Protein AF-A0A9N9PCV6-F1 (afdb_monomer_lite)

pLDDT: mean 87.47, std 9.14, range [49.22, 96.44]

Sequence (124 aa):
THAPGSNFYHHGRLSDDILSDAGWHCTFCFRYISDFKFKMTSYSHNDRVTNQDLLDDNAIQDKICEGKNIFGMFPEAYSFKDLISKLGNIPKSNSLVGLPKYLLENNDKFPFLLPGGCIRESGG

Radius of gyration: 18.75 Å; chains: 1; bounding box: 50×43×42 Å

InterPro domains:
  IPR006813 Glycosyl transferase, family 17 [PF04724] (6-121)
  IPR006813 Glycosyl transferase, family 17 [PTHR12224] (7-121)

Secondary structure (DSSP, 8-state):
-PPTT------S---SPPPTTTT---SS--SBHHHHHHHHHHSTTGGG--SGGGG-HHHHHHHHHHT--TT-PPPP-SSHHHHHHH-SPPPP----TTS-HHHHHTTTT-GGGSTT----BS--

Structure (mmCIF, N/CA/C/O backbone):
data_AF-A0A9N9PCV6-F1
#
_entry.id   AF-A0A9N9PCV6-F1
#
loop_
_atom_site.group_PDB
_atom_site.id
_atom_site.type_symbol
_atom_site.label_atom_id
_atom_site.label_alt_id
_atom_site.label_comp_id
_atom_site.label_asym_id
_atom_site.label_entity_id
_atom_site.label_seq_id
_atom_site.pdbx_PDB_ins_code
_atom_site.Cartn_x
_atom_site.Cartn_y
_atom_site.Cartn_z
_atom_site.occupancy
_atom_site.B_iso_or_equiv
_atom_site.auth_seq_id
_atom_site.auth_comp_id
_atom_site.auth_asym_id
_atom_site.auth_atom_id
_atom_site.pdbx_PDB_model_num
ATOM 1 N N . THR A 1 1 ? 35.409 -21.046 10.439 1.00 49.22 1 THR A N 1
ATOM 2 C CA . THR A 1 1 ? 35.660 -20.491 11.787 1.00 49.22 1 THR A CA 1
ATOM 3 C C . THR A 1 1 ? 35.600 -18.975 11.690 1.00 49.22 1 THR A C 1
ATOM 5 O O . THR A 1 1 ? 36.333 -18.406 10.897 1.00 49.22 1 THR A O 1
ATOM 8 N N . HIS A 1 2 ? 34.656 -18.329 12.381 1.00 56.88 2 HIS A N 1
ATOM 9 C CA . HIS A 1 2 ? 34.446 -16.874 12.332 1.00 56.88 2 HIS A CA 1
ATOM 10 C C . HIS A 1 2 ? 35.246 -16.219 13.469 1.00 56.88 2 HIS A C 1
ATOM 12 O O . HIS A 1 2 ? 35.035 -16.562 14.631 1.00 56.88 2 HIS A O 1
ATOM 18 N N . ALA A 1 3 ? 36.206 -15.350 13.141 1.00 65.44 3 ALA A N 1
ATOM 19 C CA . ALA A 1 3 ? 37.010 -14.634 14.129 1.00 65.44 3 ALA A CA 1
ATOM 20 C C . ALA A 1 3 ? 36.273 -13.362 14.600 1.00 65.44 3 ALA A C 1
ATOM 22 O O . ALA A 1 3 ? 35.713 -12.647 13.758 1.00 65.44 3 ALA A O 1
ATOM 23 N N . PRO A 1 4 ? 36.270 -13.051 15.911 1.00 58.84 4 PRO A N 1
ATOM 24 C CA . PRO A 1 4 ? 35.620 -11.852 16.431 1.00 58.84 4 PRO A CA 1
ATOM 25 C C . PRO A 1 4 ? 36.263 -10.580 15.853 1.00 58.84 4 PRO A C 1
ATOM 27 O O . PRO A 1 4 ? 37.482 -10.438 15.872 1.00 58.84 4 PRO A O 1
ATOM 30 N N . GLY A 1 5 ? 35.434 -9.666 15.332 1.00 69.44 5 GLY A N 1
ATOM 31 C CA . GLY A 1 5 ? 35.861 -8.372 14.772 1.00 69.44 5 GLY A CA 1
ATOM 32 C C . GLY A 1 5 ? 35.854 -8.267 13.242 1.00 69.44 5 GLY A C 1
ATOM 33 O O . GLY A 1 5 ? 36.271 -7.244 12.707 1.00 69.44 5 GLY A O 1
ATOM 34 N N . SER A 1 6 ? 35.368 -9.286 12.527 1.00 68.50 6 SER A N 1
ATOM 35 C CA . SER A 1 6 ? 35.354 -9.304 11.061 1.00 68.50 6 SER A CA 1
ATOM 36 C C . SER A 1 6 ? 33.927 -9.365 10.497 1.00 68.50 6 SER A C 1
ATOM 38 O O . SER A 1 6 ? 33.371 -10.426 10.226 1.00 68.50 6 SER A O 1
ATOM 40 N N . ASN A 1 7 ? 33.304 -8.195 10.338 1.00 73.62 7 ASN A N 1
ATOM 41 C CA . ASN A 1 7 ? 32.032 -8.083 9.626 1.00 73.62 7 ASN A CA 1
ATOM 42 C C . ASN A 1 7 ? 32.318 -8.062 8.121 1.00 73.62 7 ASN A C 1
ATOM 44 O O . ASN A 1 7 ? 32.862 -7.087 7.608 1.00 73.62 7 ASN A O 1
ATOM 48 N N . PHE A 1 8 ? 31.948 -9.127 7.413 1.00 73.19 8 PHE A N 1
ATOM 49 C CA . PHE A 1 8 ? 32.029 -9.178 5.955 1.00 73.19 8 PHE A CA 1
ATOM 50 C C . PHE A 1 8 ? 30.626 -9.090 5.368 1.00 73.19 8 PHE A C 1
ATOM 52 O O . PHE A 1 8 ? 29.747 -9.881 5.709 1.00 73.19 8 PHE A O 1
ATOM 59 N N . TYR A 1 9 ? 30.418 -8.127 4.477 1.00 81.81 9 TYR A N 1
ATOM 60 C CA . TYR A 1 9 ? 29.208 -8.072 3.672 1.00 81.81 9 TYR A CA 1
ATOM 61 C C . TYR A 1 9 ? 29.330 -9.073 2.524 1.00 81.81 9 TYR A C 1
ATOM 63 O O . TYR A 1 9 ? 30.299 -9.049 1.766 1.00 81.81 9 TYR A O 1
ATOM 71 N N . HIS A 1 10 ? 28.342 -9.950 2.402 1.00 80.50 10 HIS A N 1
ATOM 72 C CA . HIS A 1 10 ? 28.255 -10.915 1.317 1.00 80.50 10 HIS A CA 1
ATOM 73 C C . HIS A 1 10 ? 26.856 -10.864 0.701 1.00 80.50 10 HIS A C 1
ATOM 75 O O . HIS A 1 10 ? 25.846 -10.838 1.407 1.00 80.50 10 HIS A O 1
ATOM 81 N N . HIS A 1 11 ? 26.797 -10.860 -0.629 1.00 82.69 11 HIS A N 1
ATOM 82 C CA . HIS A 1 11 ? 25.568 -11.009 -1.401 1.00 82.69 11 HIS A CA 1
ATOM 83 C C . HIS A 1 11 ? 25.688 -12.257 -2.266 1.00 82.69 11 HIS A C 1
ATOM 85 O O . HIS A 1 11 ? 26.230 -12.231 -3.365 1.00 82.69 11 HIS A O 1
ATOM 91 N N . GLY A 1 12 ? 25.196 -13.368 -1.728 1.00 80.94 12 GLY A N 1
ATOM 92 C CA . GLY A 1 12 ? 25.171 -14.657 -2.401 1.00 80.94 12 GLY A CA 1
ATOM 93 C C . GLY A 1 12 ? 24.330 -15.659 -1.622 1.00 80.94 12 GLY A C 1
ATOM 94 O O . GLY A 1 12 ? 24.035 -15.456 -0.442 1.00 80.94 12 GLY A O 1
ATOM 95 N N . ARG A 1 13 ? 23.916 -16.729 -2.300 1.00 82.88 13 ARG A N 1
ATOM 96 C CA . ARG A 1 13 ? 23.102 -17.797 -1.713 1.00 82.88 13 ARG A CA 1
ATOM 97 C C . ARG A 1 13 ? 23.892 -18.519 -0.619 1.00 82.88 13 ARG A C 1
ATOM 99 O O . ARG A 1 13 ? 24.998 -18.981 -0.874 1.00 82.88 13 ARG A O 1
ATOM 106 N N . LEU A 1 14 ? 23.317 -18.607 0.580 1.00 84.81 14 LEU A N 1
ATOM 107 C CA . LEU A 1 14 ? 23.958 -19.227 1.748 1.00 84.81 14 LEU A CA 1
ATOM 108 C C . LEU A 1 14 ? 23.469 -20.654 2.044 1.00 84.81 14 LEU A C 1
ATOM 110 O O . LEU A 1 14 ? 24.201 -21.411 2.669 1.00 84.81 14 LEU A O 1
ATOM 114 N N . SER A 1 15 ? 22.259 -21.022 1.610 1.00 86.50 15 SER A N 1
ATOM 115 C CA . SER A 1 15 ? 21.705 -22.375 1.756 1.00 86.50 15 SER A CA 1
ATOM 116 C C . SER A 1 15 ? 20.815 -22.735 0.561 1.00 86.50 15 SER A C 1
ATOM 118 O O . SER A 1 15 ? 20.364 -21.860 -0.192 1.00 86.50 15 SER A O 1
ATOM 120 N N . ASP A 1 16 ? 20.564 -24.032 0.398 1.00 88.31 16 ASP A N 1
ATOM 121 C CA . ASP A 1 16 ? 19.515 -24.556 -0.469 1.00 88.31 16 ASP A CA 1
ATOM 122 C C . ASP A 1 16 ? 18.132 -24.571 0.199 1.00 88.31 16 ASP A C 1
ATOM 124 O O . ASP A 1 16 ? 17.128 -24.692 -0.503 1.00 88.31 16 ASP A O 1
ATOM 128 N N . ASP A 1 17 ? 18.073 -24.383 1.520 1.00 88.06 17 ASP A N 1
ATOM 129 C CA . ASP A 1 17 ? 16.824 -24.331 2.275 1.00 88.06 17 ASP A CA 1
ATOM 130 C C . ASP A 1 17 ? 15.986 -23.109 1.887 1.00 88.06 17 ASP A C 1
ATOM 132 O O . ASP A 1 17 ? 16.453 -21.966 1.916 1.00 88.06 17 ASP A O 1
ATOM 136 N N . ILE A 1 18 ? 14.715 -23.349 1.565 1.00 81.00 18 ILE A N 1
ATOM 137 C CA . ILE A 1 18 ? 13.740 -22.300 1.274 1.00 81.00 18 ILE A CA 1
ATOM 138 C C . ILE A 1 18 ? 12.829 -22.150 2.484 1.00 81.00 18 ILE A C 1
ATOM 140 O O . ILE A 1 18 ? 12.087 -23.062 2.848 1.00 81.00 18 ILE A O 1
ATOM 144 N N . LEU A 1 19 ? 12.856 -20.967 3.089 1.00 79.38 19 LEU A N 1
ATOM 145 C CA . LEU A 1 19 ? 11.870 -20.593 4.090 1.00 79.38 19 LEU A CA 1
ATOM 146 C C . LEU A 1 19 ? 10.533 -20.339 3.387 1.00 79.38 19 LEU A C 1
ATOM 148 O O . LEU A 1 19 ? 10.435 -19.460 2.526 1.00 79.38 19 LEU A O 1
ATOM 152 N N . SER A 1 20 ? 9.505 -21.109 3.755 1.00 77.19 20 SER A N 1
ATOM 153 C CA . SER A 1 20 ? 8.141 -20.861 3.278 1.00 77.19 20 SER A CA 1
ATOM 154 C C . SER A 1 20 ? 7.752 -19.414 3.580 1.00 77.19 20 SER A C 1
ATOM 156 O O . SER A 1 20 ? 8.053 -18.900 4.655 1.00 77.19 20 SER A O 1
ATOM 158 N N . ASP A 1 21 ? 7.100 -18.758 2.623 1.00 78.38 21 ASP A N 1
ATOM 159 C CA . ASP A 1 21 ? 6.592 -17.382 2.724 1.00 78.38 21 ASP A CA 1
ATOM 160 C C . ASP A 1 21 ? 7.651 -16.269 2.895 1.00 78.38 21 ASP A C 1
ATOM 162 O O . ASP A 1 21 ? 7.294 -15.094 2.978 1.00 78.38 21 ASP A O 1
ATOM 166 N N . ALA A 1 22 ? 8.954 -16.579 2.862 1.00 76.75 22 ALA A N 1
ATOM 167 C CA . ALA A 1 22 ? 10.024 -15.578 3.001 1.00 76.75 22 ALA A CA 1
ATOM 168 C C . ALA A 1 22 ? 10.186 -14.640 1.787 1.00 76.75 22 ALA A C 1
ATOM 170 O O . ALA A 1 22 ? 10.945 -13.676 1.843 1.00 76.75 22 ALA A O 1
ATOM 171 N N . GLY A 1 23 ? 9.474 -14.906 0.689 1.00 80.00 23 GLY A N 1
ATOM 172 C CA . GLY A 1 23 ? 9.438 -14.054 -0.503 1.00 80.00 23 GLY A CA 1
ATOM 173 C C . GLY A 1 23 ? 8.346 -12.982 -0.482 1.00 80.00 23 GLY A C 1
ATOM 174 O O . GLY A 1 23 ? 8.187 -12.264 -1.469 1.00 80.00 23 GLY A O 1
ATOM 175 N N . TRP A 1 24 ? 7.560 -12.879 0.593 1.00 85.56 24 TRP A N 1
ATOM 176 C CA . TRP A 1 24 ? 6.477 -11.904 0.653 1.00 85.56 24 TRP A CA 1
ATOM 177 C C . TRP A 1 24 ? 7.023 -10.496 0.910 1.00 85.56 24 TRP A C 1
ATOM 179 O O . TRP A 1 24 ? 7.516 -10.181 1.992 1.00 85.56 24 TRP A O 1
ATOM 189 N N . HIS A 1 25 ? 6.925 -9.635 -0.102 1.00 84.94 25 HIS A N 1
ATOM 190 C CA . HIS A 1 25 ? 7.264 -8.221 -0.006 1.00 84.94 25 HIS A CA 1
ATOM 191 C C . HIS A 1 25 ? 6.001 -7.377 -0.141 1.00 84.94 25 HIS A C 1
ATOM 193 O O . HIS A 1 25 ? 5.250 -7.525 -1.105 1.00 84.94 25 HIS A O 1
ATOM 199 N N . CYS A 1 26 ? 5.811 -6.431 0.777 1.00 86.12 26 CYS A N 1
ATOM 200 C CA . CYS A 1 26 ? 4.795 -5.405 0.622 1.00 86.12 26 CYS A CA 1
ATOM 201 C C . CYS A 1 26 ? 5.357 -4.009 0.887 1.00 86.12 26 CYS A C 1
ATOM 203 O O . CYS A 1 26 ? 6.009 -3.757 1.897 1.00 86.12 26 CYS A O 1
ATOM 205 N N . THR A 1 27 ? 5.062 -3.081 -0.023 1.00 81.19 27 THR A N 1
ATOM 206 C CA . THR A 1 27 ? 5.611 -1.720 -0.013 1.00 81.19 27 THR A CA 1
ATOM 207 C C . THR A 1 27 ? 4.716 -0.709 0.727 1.00 81.19 27 THR A C 1
ATOM 209 O O . THR A 1 27 ? 5.184 0.383 1.040 1.00 81.19 27 THR A O 1
ATOM 212 N N . PHE A 1 28 ? 3.455 -1.037 1.030 1.00 90.94 28 PHE A N 1
ATOM 213 C C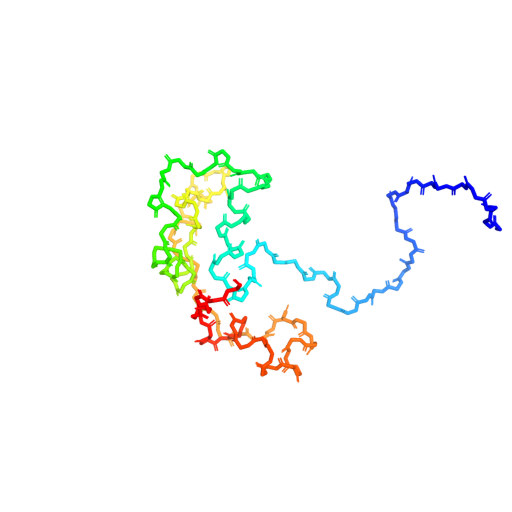A . PHE A 1 28 ? 2.480 -0.140 1.681 1.00 90.94 28 PHE A CA 1
ATOM 214 C C . PHE A 1 28 ? 1.415 -0.920 2.489 1.00 90.94 28 PHE A C 1
ATOM 216 O O . PHE A 1 28 ? 0.216 -0.680 2.383 1.00 90.94 28 PHE A O 1
ATOM 223 N N . CYS A 1 29 ? 1.856 -1.888 3.295 1.00 91.38 29 CYS A N 1
ATOM 224 C CA . CYS A 1 29 ? 0.997 -2.736 4.133 1.00 91.38 29 CYS A CA 1
ATOM 225 C C . CYS A 1 29 ? 0.981 -2.271 5.597 1.00 91.38 29 CYS A C 1
ATOM 227 O O . CYS A 1 29 ? 1.237 -3.067 6.498 1.00 91.38 29 CYS A O 1
ATOM 229 N N . PHE A 1 30 ? 0.728 -0.985 5.848 1.00 94.69 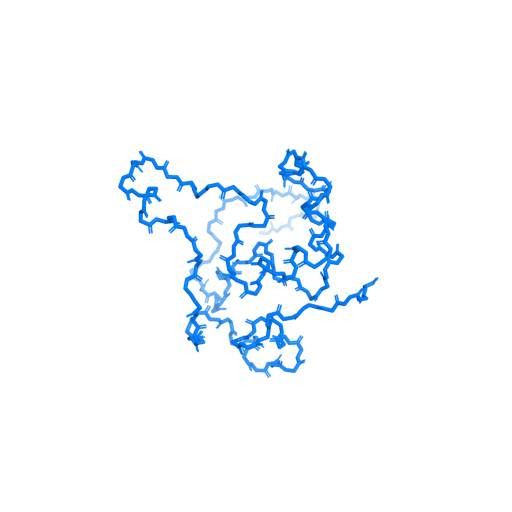30 PHE A N 1
ATOM 230 C CA . PHE A 1 30 ? 0.687 -0.458 7.216 1.00 94.69 30 PHE A CA 1
ATOM 231 C C . PHE A 1 30 ? -0.714 -0.498 7.806 1.00 94.69 30 PHE A C 1
ATOM 233 O O . PHE A 1 30 ? -1.707 -0.532 7.075 1.00 94.69 30 PHE A O 1
ATOM 240 N N . ARG A 1 31 ? -0.766 -0.477 9.138 1.00 95.06 31 ARG A N 1
ATOM 241 C CA . ARG A 1 31 ? -2.004 -0.407 9.916 1.00 95.06 31 ARG A CA 1
ATOM 242 C C . ARG A 1 31 ? -2.553 1.019 9.965 1.00 95.06 31 ARG A C 1
ATOM 244 O O . ARG A 1 31 ? -3.761 1.201 9.821 1.00 95.06 31 ARG A O 1
ATOM 251 N N . TYR A 1 32 ? -1.668 2.003 10.129 1.00 96.44 32 TYR A N 1
ATOM 252 C CA . TYR A 1 32 ? -2.027 3.397 10.369 1.00 96.44 32 TYR A CA 1
ATOM 253 C C . TYR A 1 32 ? -1.788 4.268 9.144 1.00 96.44 32 TYR A C 1
ATOM 255 O O . TYR A 1 32 ? -0.782 4.103 8.457 1.00 96.44 32 TYR A O 1
ATOM 263 N N . ILE A 1 33 ? -2.672 5.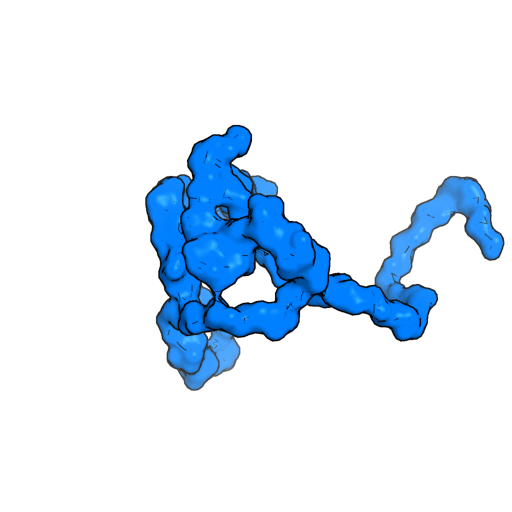236 8.891 1.00 95.88 33 ILE A N 1
ATOM 264 C CA . ILE A 1 33 ? -2.488 6.221 7.805 1.00 95.88 33 ILE A CA 1
ATOM 265 C C . ILE A 1 33 ? -1.213 7.056 8.009 1.00 95.88 33 ILE A C 1
ATOM 267 O O . ILE A 1 33 ? -0.522 7.385 7.042 1.00 95.88 33 ILE A O 1
ATOM 271 N N . SER A 1 34 ? -0.850 7.343 9.261 1.00 95.44 34 SER A N 1
ATOM 272 C CA . SER A 1 34 ? 0.379 8.063 9.612 1.00 95.44 34 SER A CA 1
ATOM 273 C C . SER A 1 34 ? 1.639 7.377 9.076 1.00 95.44 34 SER A C 1
ATOM 275 O O . SER A 1 34 ? 2.524 8.067 8.573 1.00 95.44 34 SER A O 1
ATOM 277 N N . ASP A 1 35 ? 1.696 6.041 9.071 1.00 95.25 35 ASP A N 1
ATOM 278 C CA . ASP A 1 35 ? 2.825 5.281 8.520 1.00 95.25 35 ASP A CA 1
ATOM 279 C C . ASP A 1 35 ? 2.942 5.443 6.998 1.00 95.25 35 ASP A C 1
ATOM 281 O O . ASP A 1 35 ? 4.048 5.511 6.457 1.00 95.25 35 ASP A O 1
ATOM 285 N N . PHE A 1 36 ? 1.812 5.554 6.287 1.00 94.56 36 PHE A N 1
ATOM 286 C CA . PHE A 1 36 ? 1.818 5.853 4.851 1.00 94.56 36 PHE A CA 1
ATOM 287 C C . PHE A 1 36 ? 2.394 7.245 4.605 1.00 94.56 36 PHE A C 1
ATOM 289 O O . PHE A 1 36 ? 3.296 7.387 3.778 1.00 94.56 36 PHE A O 1
ATOM 296 N N . LYS A 1 37 ? 1.927 8.255 5.348 1.00 94.44 37 LYS A N 1
ATOM 297 C CA . LYS A 1 37 ? 2.410 9.642 5.237 1.00 94.44 37 LYS A CA 1
ATOM 298 C C . LYS A 1 37 ? 3.884 9.747 5.585 1.00 94.44 37 LYS A C 1
ATOM 300 O O . LYS A 1 37 ? 4.643 10.371 4.846 1.00 94.44 37 LYS A O 1
ATOM 305 N N . PHE A 1 38 ? 4.305 9.096 6.665 1.00 94.69 38 PHE A N 1
ATOM 306 C CA . PHE A 1 38 ? 5.707 9.018 7.039 1.00 94.69 38 PHE A CA 1
ATOM 307 C C . PHE A 1 38 ? 6.507 8.381 5.907 1.00 94.69 38 PHE A C 1
ATOM 309 O O . PHE A 1 38 ? 7.442 8.999 5.409 1.00 94.69 38 PHE A O 1
ATOM 316 N N . LYS A 1 39 ? 6.083 7.221 5.391 1.00 93.81 39 LYS A N 1
ATOM 317 C CA . LYS A 1 39 ? 6.805 6.560 4.303 1.00 93.81 39 LYS A CA 1
ATOM 318 C C . LYS A 1 39 ? 6.899 7.407 3.034 1.00 93.81 39 LYS A C 1
ATOM 320 O O . LYS A 1 39 ? 7.941 7.419 2.384 1.00 93.81 39 LYS A O 1
ATOM 325 N N . MET A 1 40 ? 5.819 8.095 2.678 1.00 94.19 40 MET A N 1
ATOM 326 C CA . MET A 1 40 ? 5.775 9.005 1.532 1.00 94.19 40 MET A CA 1
ATOM 327 C C . MET A 1 40 ? 6.657 10.242 1.736 1.00 94.19 40 MET A C 1
ATOM 329 O O . MET A 1 40 ? 7.081 10.838 0.751 1.00 94.19 40 MET A O 1
ATOM 333 N N . THR A 1 41 ? 6.949 10.634 2.980 1.00 94.56 41 THR A N 1
ATOM 334 C CA . THR A 1 41 ? 7.711 11.854 3.278 1.00 94.56 41 THR A CA 1
ATOM 335 C C . THR A 1 41 ? 9.179 11.642 3.658 1.00 94.56 41 THR A C 1
ATOM 337 O O . THR A 1 41 ? 9.971 12.562 3.484 1.00 94.56 41 THR A O 1
ATOM 340 N N . SER A 1 42 ? 9.574 10.461 4.141 1.00 88.56 42 SER A N 1
ATOM 341 C CA . SER A 1 42 ? 10.888 10.264 4.781 1.00 88.56 42 SER A CA 1
ATOM 342 C C . SER A 1 42 ? 11.881 9.363 4.037 1.00 88.56 42 SER A C 1
ATOM 344 O O . SER A 1 42 ? 13.065 9.374 4.371 1.00 88.56 42 SER A O 1
ATOM 346 N N . TYR A 1 43 ? 11.446 8.595 3.033 1.00 76.12 43 TYR A N 1
ATOM 347 C CA . TYR A 1 43 ? 12.296 7.610 2.345 1.00 76.12 43 TYR A CA 1
ATOM 348 C C . TYR A 1 43 ? 12.496 7.919 0.858 1.00 76.12 43 TYR A C 1
ATOM 350 O O . TYR A 1 43 ? 12.147 8.988 0.351 1.00 76.12 43 TYR A O 1
ATOM 358 N N . SER A 1 44 ? 13.085 6.955 0.142 1.00 76.38 44 SER A N 1
ATOM 359 C CA . SER A 1 44 ? 13.157 6.974 -1.312 1.00 76.38 44 SER A CA 1
ATOM 360 C C . SER A 1 44 ? 11.782 7.270 -1.907 1.00 76.38 44 SER A C 1
ATOM 362 O O . SER A 1 44 ? 10.769 6.708 -1.488 1.00 76.38 44 SER A O 1
ATOM 364 N N . HIS A 1 45 ? 11.771 8.155 -2.902 1.00 83.75 45 HIS A N 1
ATOM 365 C CA . HIS A 1 45 ? 10.571 8.632 -3.582 1.00 83.75 45 HIS A CA 1
ATOM 366 C C . HIS A 1 45 ? 9.740 9.697 -2.853 1.00 83.75 45 HIS A C 1
ATOM 368 O O . HIS A 1 45 ? 8.608 9.950 -3.269 1.00 83.75 45 HIS A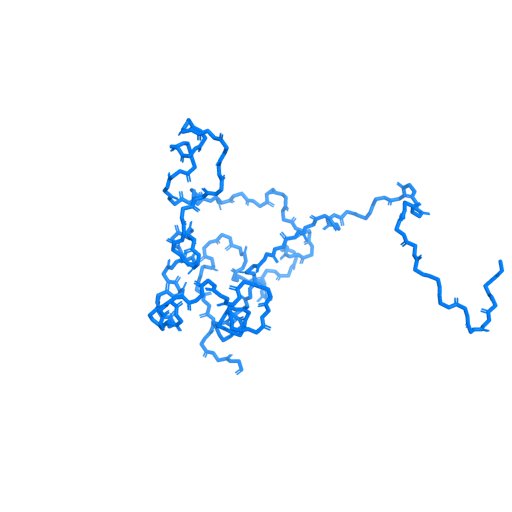 O 1
ATOM 374 N N . ASN A 1 46 ? 10.280 10.372 -1.829 1.00 91.94 46 ASN A N 1
ATOM 375 C CA . ASN A 1 46 ? 9.636 11.570 -1.276 1.00 91.94 46 ASN A CA 1
ATOM 376 C C . ASN A 1 46 ? 9.417 12.673 -2.330 1.00 91.94 46 ASN A C 1
ATOM 378 O O . ASN A 1 46 ? 8.402 13.365 -2.294 1.00 91.94 46 ASN A O 1
ATOM 382 N N . ASP A 1 47 ? 10.293 12.761 -3.331 1.00 92.44 47 ASP A N 1
ATOM 383 C CA . ASP A 1 47 ? 10.163 13.649 -4.491 1.00 92.44 47 ASP A CA 1
ATOM 384 C C . ASP A 1 47 ? 8.855 13.452 -5.283 1.00 92.44 47 ASP A C 1
ATOM 386 O O . ASP A 1 47 ? 8.437 14.341 -6.023 1.00 92.44 47 ASP A O 1
ATOM 390 N N . ARG A 1 48 ? 8.168 12.316 -5.104 1.00 93.25 48 ARG A N 1
ATOM 391 C CA . ARG A 1 48 ? 6.876 12.026 -5.743 1.00 93.25 48 ARG A CA 1
ATOM 392 C C . ARG A 1 48 ? 5.681 12.645 -5.018 1.00 93.25 48 ARG A C 1
ATOM 394 O O . ARG A 1 48 ? 4.570 12.604 -5.546 1.00 93.25 48 ARG A O 1
ATOM 401 N N . VAL A 1 49 ? 5.872 13.222 -3.832 1.00 94.06 49 VAL A N 1
ATOM 402 C CA . VAL A 1 49 ? 4.843 14.015 -3.146 1.00 94.06 49 VAL A CA 1
ATOM 403 C C . VAL A 1 49 ? 4.822 15.418 -3.754 1.00 94.06 49 VAL A C 1
ATOM 405 O O . VAL A 1 49 ? 5.417 16.358 -3.238 1.00 94.06 49 VAL A O 1
ATOM 408 N N . THR A 1 50 ? 4.149 15.553 -4.895 1.00 92.31 50 THR A N 1
ATOM 409 C CA . THR A 1 50 ? 4.101 16.806 -5.670 1.00 92.31 50 THR A CA 1
ATOM 410 C C . THR A 1 50 ? 3.032 17.792 -5.190 1.00 92.31 50 THR A C 1
ATOM 412 O O . THR A 1 50 ? 3.106 18.975 -5.511 1.00 92.31 50 THR A O 1
ATOM 415 N N . ASN A 1 51 ? 2.049 17.326 -4.414 1.00 92.00 51 ASN A N 1
ATOM 416 C CA . ASN A 1 51 ? 0.993 18.132 -3.797 1.00 92.00 51 ASN A CA 1
ATOM 417 C C . ASN A 1 51 ? 0.674 17.578 -2.393 1.00 92.00 51 ASN A C 1
ATOM 419 O O . ASN A 1 51 ? 0.676 16.363 -2.191 1.00 92.00 51 ASN A O 1
ATOM 423 N N . GLN A 1 52 ? 0.375 18.465 -1.441 1.00 91.69 52 GLN A N 1
ATOM 424 C CA . GLN A 1 52 ? -0.081 18.135 -0.088 1.00 91.69 52 GLN A CA 1
ATOM 425 C C . GLN A 1 52 ? -1.400 17.355 -0.065 1.00 91.69 52 GLN A C 1
ATOM 427 O O . GLN A 1 52 ? -1.586 16.534 0.826 1.00 91.69 52 GLN A O 1
ATOM 432 N N . ASP A 1 53 ? -2.262 17.510 -1.074 1.00 93.56 53 ASP A N 1
ATOM 433 C CA . ASP A 1 53 ? -3.499 16.721 -1.195 1.00 93.56 53 ASP A CA 1
ATOM 434 C C . ASP A 1 53 ? -3.219 15.209 -1.304 1.00 93.56 53 ASP A C 1
ATOM 436 O O . ASP A 1 53 ? -4.063 14.380 -0.974 1.00 93.56 53 ASP A O 1
ATOM 440 N N . LEU A 1 54 ? -2.012 14.813 -1.738 1.00 94.19 54 LEU A N 1
ATOM 441 C CA . LEU A 1 54 ? -1.593 13.407 -1.743 1.00 94.19 54 LEU A CA 1
ATOM 442 C C . LEU A 1 54 ? -1.391 12.842 -0.330 1.00 94.19 54 LEU A C 1
ATOM 444 O O . LEU A 1 54 ? -1.359 11.621 -0.183 1.00 94.19 54 LEU A O 1
ATOM 448 N N . LEU A 1 55 ? -1.222 13.713 0.667 1.00 95.19 55 LEU A N 1
ATOM 449 C CA . LEU A 1 55 ? -1.032 13.379 2.076 1.00 95.19 55 LEU A CA 1
ATOM 450 C C . LEU A 1 55 ? -2.316 13.535 2.904 1.00 95.19 55 LEU A C 1
ATOM 452 O O . LEU A 1 55 ? -2.264 13.336 4.118 1.00 95.19 55 LEU A O 1
ATOM 456 N N . ASP A 1 56 ? -3.443 13.898 2.287 1.00 95.69 56 ASP A N 1
ATOM 457 C CA . ASP A 1 56 ? -4.737 13.903 2.967 1.00 95.69 56 ASP A CA 1
ATOM 458 C C . ASP A 1 56 ? -5.136 12.477 3.375 1.00 95.69 56 ASP A C 1
ATOM 460 O O . ASP A 1 56 ? -4.983 11.519 2.612 1.00 95.69 56 ASP A O 1
ATOM 464 N N . ASP A 1 57 ? -5.643 12.335 4.597 1.00 96.00 57 ASP A N 1
ATOM 465 C CA . ASP A 1 57 ? -5.907 11.027 5.193 1.00 96.00 57 ASP A CA 1
ATOM 466 C C . ASP A 1 57 ? -7.029 10.288 4.447 1.00 96.00 57 ASP A C 1
ATOM 468 O O . ASP A 1 57 ? -6.918 9.081 4.210 1.00 96.00 57 ASP A O 1
ATOM 472 N N . ASN A 1 58 ? -8.067 11.010 4.007 1.00 95.50 58 ASN A N 1
ATOM 473 C CA . ASN A 1 58 ? -9.159 10.428 3.226 1.00 95.50 58 ASN A CA 1
ATOM 474 C C . ASN A 1 58 ? -8.675 10.072 1.821 1.00 95.50 58 ASN A C 1
ATOM 476 O O . ASN A 1 58 ? -8.940 8.973 1.342 1.00 95.50 58 ASN A O 1
ATOM 480 N N . ALA A 1 59 ? -7.884 10.942 1.189 1.00 94.69 59 ALA A N 1
ATOM 481 C CA . ALA A 1 59 ? -7.311 10.663 -0.124 1.00 94.69 59 ALA A CA 1
ATOM 482 C C . ALA A 1 59 ? -6.411 9.414 -0.120 1.00 94.69 59 ALA A C 1
ATOM 484 O O . ALA A 1 59 ? -6.437 8.620 -1.067 1.00 94.69 59 ALA A O 1
ATOM 485 N N . ILE A 1 60 ? -5.614 9.214 0.934 1.00 95.75 60 ILE A N 1
ATOM 486 C CA . ILE A 1 60 ? -4.818 7.993 1.131 1.00 95.75 60 ILE A CA 1
ATOM 487 C C . ILE A 1 60 ? -5.747 6.789 1.317 1.00 95.75 60 ILE A C 1
ATOM 489 O O . ILE A 1 60 ? -5.572 5.772 0.638 1.00 95.75 60 ILE A O 1
ATOM 493 N N . GLN A 1 61 ? -6.740 6.899 2.201 1.00 96.12 61 GLN A N 1
ATOM 494 C CA . GLN A 1 61 ? -7.682 5.823 2.502 1.00 96.12 61 GLN A CA 1
ATOM 495 C C . GLN A 1 61 ? -8.464 5.361 1.262 1.00 96.12 61 GLN A C 1
ATOM 497 O O . GLN A 1 61 ? -8.569 4.153 1.011 1.00 96.12 61 GLN A O 1
ATOM 502 N N . ASP A 1 62 ? -8.953 6.299 0.456 1.00 95.31 62 ASP A N 1
ATOM 503 C CA . ASP A 1 62 ? -9.689 6.025 -0.777 1.00 95.31 62 ASP A CA 1
ATOM 504 C C . ASP A 1 62 ? -8.802 5.292 -1.783 1.00 95.31 62 ASP A C 1
ATOM 506 O O . ASP A 1 62 ? -9.184 4.250 -2.321 1.00 95.31 62 ASP A O 1
ATOM 510 N N . LYS A 1 63 ? -7.561 5.755 -1.979 1.00 94.25 63 LYS A N 1
ATOM 511 C CA . LYS A 1 63 ? -6.610 5.088 -2.881 1.00 94.25 63 LYS A CA 1
ATOM 512 C C . LYS A 1 63 ? -6.306 3.653 -2.449 1.00 94.25 63 LYS A C 1
ATOM 514 O O . LYS A 1 63 ? -6.221 2.779 -3.314 1.00 94.25 63 LYS A O 1
ATOM 519 N N . ILE A 1 64 ? -6.180 3.394 -1.145 1.00 93.38 64 ILE A N 1
ATOM 520 C CA . ILE A 1 64 ? -5.988 2.040 -0.600 1.00 93.38 64 ILE A CA 1
ATOM 521 C C . ILE A 1 64 ? -7.204 1.162 -0.919 1.00 93.38 64 ILE A C 1
ATOM 523 O O . ILE A 1 64 ? -7.050 0.075 -1.479 1.00 93.38 64 ILE A O 1
ATOM 527 N N . CYS A 1 65 ? -8.414 1.628 -0.603 1.00 92.75 65 CYS A N 1
ATOM 528 C CA . CYS A 1 65 ? -9.646 0.860 -0.804 1.00 92.75 65 CYS A CA 1
ATOM 529 C C . CYS A 1 65 ? -10.004 0.641 -2.279 1.00 92.75 65 CYS A C 1
ATOM 531 O O . CYS A 1 65 ? -10.678 -0.343 -2.616 1.00 92.75 65 CYS A O 1
ATOM 533 N N . GLU A 1 66 ? -9.568 1.534 -3.160 1.00 92.12 66 GLU A N 1
ATOM 534 C CA . GLU A 1 66 ? -9.793 1.442 -4.598 1.00 92.12 66 GLU A CA 1
ATOM 535 C C . GLU A 1 66 ? -8.677 0.713 -5.353 1.00 92.12 66 GLU A C 1
ATOM 537 O O . GLU A 1 66 ? -8.867 0.391 -6.524 1.00 92.12 66 GLU A O 1
ATOM 542 N N . GLY A 1 67 ? -7.538 0.425 -4.713 1.00 90.00 67 GLY A N 1
ATOM 543 C CA . GLY A 1 67 ? -6.390 -0.202 -5.373 1.00 90.00 67 GLY A CA 1
ATOM 544 C C . GLY A 1 67 ? -5.708 0.725 -6.385 1.00 90.00 67 GLY A C 1
ATOM 545 O O . GLY A 1 67 ? -5.281 0.276 -7.451 1.00 90.00 67 GLY A O 1
ATOM 546 N N . LYS A 1 68 ? -5.647 2.026 -6.075 1.00 92.06 68 LYS A N 1
ATOM 547 C CA . LYS A 1 68 ? -5.017 3.067 -6.899 1.00 92.06 68 LYS A CA 1
ATOM 548 C C . LYS A 1 68 ? -3.559 3.298 -6.508 1.00 92.06 68 LYS A C 1
ATOM 550 O O . LYS A 1 68 ? -3.128 3.011 -5.395 1.00 92.06 68 LYS A O 1
ATOM 555 N N . ASN A 1 69 ? -2.798 3.894 -7.425 1.00 91.94 69 ASN A N 1
ATOM 556 C CA . ASN A 1 69 ? -1.443 4.352 -7.135 1.00 91.94 69 ASN A CA 1
ATOM 557 C C . ASN A 1 69 ? -1.468 5.453 -6.057 1.00 91.94 69 ASN A C 1
ATOM 559 O O . ASN A 1 69 ? -2.136 6.475 -6.229 1.00 91.94 69 ASN A O 1
ATOM 563 N N . ILE A 1 70 ? -0.705 5.273 -4.974 1.00 92.19 70 ILE A N 1
ATOM 564 C CA . ILE A 1 70 ? -0.710 6.200 -3.833 1.00 92.19 70 ILE A CA 1
ATOM 565 C C . ILE A 1 70 ? -0.233 7.616 -4.207 1.00 92.19 70 ILE A C 1
ATOM 567 O O . ILE A 1 70 ? -0.779 8.610 -3.728 1.00 92.19 70 ILE A O 1
ATOM 571 N N . PHE A 1 71 ? 0.700 7.717 -5.155 1.00 93.31 71 PHE A N 1
ATOM 572 C CA . PHE A 1 71 ? 1.217 8.975 -5.700 1.00 93.31 71 PHE A CA 1
ATOM 573 C C . PHE A 1 71 ? 0.408 9.487 -6.904 1.00 93.31 71 PHE A C 1
ATOM 575 O O . PHE A 1 71 ? 0.736 10.529 -7.458 1.00 93.31 71 PHE A O 1
ATOM 582 N N . GLY A 1 72 ? -0.636 8.771 -7.341 1.00 90.50 72 GLY A N 1
ATOM 583 C CA . GLY A 1 72 ? -1.441 9.157 -8.507 1.00 90.50 72 GLY A CA 1
ATOM 584 C C . GLY A 1 72 ? -0.702 9.054 -9.847 1.00 90.50 72 GLY A C 1
ATOM 585 O O . GLY A 1 72 ? -1.109 9.677 -10.822 1.00 90.50 72 GLY A O 1
ATOM 586 N N . MET A 1 73 ? 0.390 8.288 -9.904 1.00 91.06 73 MET A N 1
ATOM 587 C CA . MET A 1 73 ? 1.202 8.135 -11.112 1.00 91.06 73 MET A CA 1
ATOM 588 C C . MET A 1 73 ? 0.666 7.050 -12.048 1.00 91.06 73 MET A C 1
ATOM 590 O O . MET A 1 73 ? 0.068 6.065 -11.607 1.00 91.06 73 MET A O 1
ATOM 594 N N . PHE A 1 74 ? 0.970 7.195 -13.339 1.00 90.81 74 PHE A N 1
ATOM 595 C CA . PHE A 1 74 ? 0.789 6.130 -14.322 1.00 90.81 74 PHE A CA 1
ATOM 596 C C . PHE A 1 74 ? 1.668 4.908 -14.008 1.00 90.81 74 PHE A C 1
ATOM 598 O O . PHE A 1 74 ? 2.735 5.054 -13.401 1.00 90.81 74 PHE A O 1
ATOM 605 N N . PRO A 1 75 ? 1.235 3.697 -14.403 1.00 89.75 75 PRO A N 1
ATOM 606 C CA . PRO A 1 75 ? 2.020 2.490 -14.196 1.00 89.75 75 PRO A CA 1
ATOM 607 C C . PRO A 1 75 ? 3.296 2.515 -15.043 1.00 89.75 75 PRO A C 1
ATOM 609 O O . PRO A 1 75 ? 3.317 3.032 -16.159 1.00 89.75 75 PRO A O 1
ATOM 612 N N . GLU A 1 76 ? 4.353 1.895 -14.527 1.00 88.38 76 GLU A N 1
ATOM 613 C CA . GLU A 1 76 ? 5.590 1.707 -15.278 1.00 88.38 76 GLU A CA 1
ATOM 614 C C . GLU A 1 76 ? 5.380 0.695 -16.420 1.00 88.38 76 GLU A C 1
ATOM 616 O O . GLU A 1 76 ? 4.935 -0.449 -16.218 1.00 88.38 76 GLU A O 1
ATOM 621 N N . ALA A 1 77 ? 5.689 1.130 -17.640 1.00 92.56 77 ALA A N 1
ATOM 622 C CA . ALA A 1 77 ? 5.513 0.353 -18.857 1.00 92.56 77 ALA A CA 1
ATOM 623 C C . ALA A 1 77 ? 6.544 0.751 -19.921 1.00 92.56 77 ALA A C 1
ATOM 625 O O . ALA A 1 77 ? 6.868 1.926 -20.077 1.00 92.56 77 ALA A O 1
ATOM 626 N N . TYR A 1 78 ? 7.009 -0.241 -20.683 1.00 92.38 78 TYR A N 1
ATOM 627 C CA . TYR A 1 78 ? 8.004 -0.077 -21.750 1.00 92.38 78 TYR A CA 1
ATOM 628 C C . TYR A 1 78 ? 7.377 -0.108 -23.156 1.00 92.38 78 TYR A C 1
ATOM 630 O O . TYR A 1 78 ? 8.074 0.037 -24.158 1.00 92.38 78 TYR A O 1
ATOM 638 N N . SER A 1 79 ? 6.053 -0.281 -23.244 1.00 95.19 79 SER A N 1
ATOM 639 C CA . SER A 1 79 ? 5.280 -0.213 -24.484 1.00 95.19 79 SER A CA 1
ATOM 640 C C . SER A 1 79 ? 3.890 0.383 -24.241 1.00 95.19 79 SER A C 1
ATOM 642 O O . SER A 1 79 ? 3.341 0.286 -23.141 1.00 95.19 79 SER A O 1
ATOM 644 N N . PHE A 1 80 ? 3.277 0.962 -25.280 1.00 93.12 80 PHE A N 1
ATOM 645 C CA . PHE A 1 80 ? 1.901 1.473 -25.197 1.00 93.12 80 PHE A CA 1
ATOM 646 C C . PHE A 1 80 ? 0.885 0.373 -24.888 1.00 93.12 80 PHE A C 1
ATOM 648 O O . PHE A 1 80 ? -0.067 0.604 -24.148 1.00 93.12 80 PHE A O 1
ATOM 655 N N . LYS A 1 81 ? 1.098 -0.834 -25.423 1.00 93.81 81 LYS A N 1
ATOM 656 C CA . LYS A 1 81 ? 0.242 -1.989 -25.142 1.00 93.81 81 L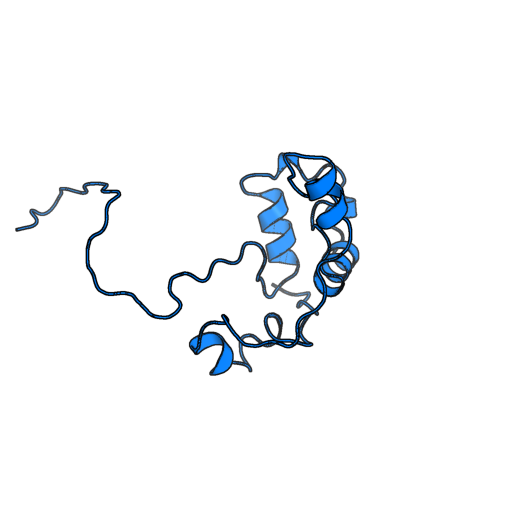YS A CA 1
ATOM 657 C C . LYS A 1 81 ? 0.272 -2.334 -23.652 1.00 93.81 81 LYS A C 1
ATOM 659 O O . LYS A 1 81 ? -0.787 -2.520 -23.057 1.00 93.81 81 LYS A O 1
ATOM 664 N N . ASP A 1 82 ? 1.461 -2.357 -23.050 1.00 92.44 82 ASP A N 1
ATOM 665 C CA . ASP A 1 82 ? 1.612 -2.644 -21.621 1.00 92.44 82 ASP A CA 1
ATOM 666 C C . ASP A 1 82 ? 1.014 -1.530 -20.767 1.00 92.44 82 ASP A C 1
ATOM 668 O O . ASP A 1 82 ? 0.310 -1.820 -19.801 1.00 92.44 82 ASP A O 1
ATOM 672 N N . LEU A 1 83 ? 1.228 -0.268 -21.149 1.00 91.62 83 LEU A N 1
ATOM 673 C CA . LEU A 1 83 ? 0.632 0.879 -20.469 1.00 91.62 83 LEU A CA 1
ATOM 674 C C . LEU A 1 83 ? -0.895 0.759 -20.441 1.00 91.62 83 LEU A C 1
ATOM 676 O O . LEU A 1 83 ? -1.485 0.808 -19.368 1.00 91.62 83 LEU A O 1
ATOM 680 N N . ILE A 1 84 ? -1.525 0.524 -21.596 1.00 91.75 84 ILE A N 1
ATOM 681 C CA . ILE A 1 84 ? -2.982 0.357 -21.705 1.00 91.75 84 ILE A CA 1
ATOM 682 C C . ILE A 1 84 ? -3.466 -0.844 -20.894 1.00 91.75 84 ILE A C 1
ATOM 684 O O . ILE A 1 84 ? -4.480 -0.741 -20.212 1.00 91.75 84 ILE A O 1
ATOM 688 N N . SER A 1 85 ? -2.732 -1.956 -20.903 1.00 88.62 85 SER A N 1
ATOM 689 C CA . SER A 1 85 ? -3.116 -3.147 -20.135 1.00 88.62 85 SER A CA 1
ATOM 690 C C . SER A 1 85 ? -3.056 -2.956 -18.615 1.00 88.62 85 SER A C 1
ATOM 692 O O . SER A 1 85 ? -3.765 -3.646 -17.887 1.00 88.62 85 SER A O 1
ATOM 694 N N . LYS A 1 86 ? -2.209 -2.037 -18.136 1.00 88.31 86 LYS A N 1
ATOM 695 C CA . LYS A 1 86 ? -2.001 -1.752 -16.709 1.00 88.31 86 LYS A CA 1
ATOM 696 C C . LYS A 1 86 ? -2.732 -0.495 -16.236 1.00 88.31 86 LYS A C 1
ATOM 698 O O . LYS A 1 86 ? -2.671 -0.171 -15.052 1.00 88.31 86 LYS A O 1
ATOM 703 N N . LEU A 1 87 ? -3.358 0.246 -17.147 1.00 88.06 87 LEU A N 1
ATOM 704 C CA . LEU A 1 87 ? -4.108 1.452 -16.826 1.00 88.06 87 LEU A CA 1
ATOM 705 C C . LEU A 1 87 ? -5.391 1.092 -16.068 1.00 88.06 87 LEU A C 1
ATOM 707 O O . LEU A 1 87 ? -6.117 0.176 -16.443 1.00 88.06 87 LEU A O 1
ATOM 711 N N . GLY A 1 88 ? -5.686 1.865 -15.023 1.00 85.62 88 GLY A N 1
ATOM 712 C CA . GLY A 1 88 ? -6.855 1.675 -14.169 1.00 85.62 88 GLY A CA 1
ATOM 713 C C . GLY A 1 88 ? -6.507 1.129 -12.786 1.00 85.62 88 GLY A C 1
ATOM 714 O O . GLY A 1 88 ? -5.346 1.079 -12.381 1.00 85.62 88 GLY A O 1
ATOM 715 N N . ASN A 1 89 ? -7.548 0.769 -12.041 1.00 85.06 89 ASN A N 1
ATOM 716 C CA . ASN A 1 89 ? -7.409 0.248 -10.688 1.00 85.06 89 ASN A CA 1
ATOM 717 C C . ASN A 1 89 ? -7.048 -1.237 -10.720 1.00 85.06 89 ASN A C 1
ATOM 719 O O . ASN A 1 89 ? -7.538 -1.987 -11.568 1.00 85.06 89 ASN A O 1
ATOM 723 N N . ILE A 1 90 ? -6.252 -1.676 -9.747 1.00 83.94 90 ILE A N 1
ATOM 724 C CA . ILE A 1 90 ? -5.977 -3.101 -9.572 1.00 83.94 90 ILE A CA 1
ATOM 725 C C . ILE A 1 90 ? -7.289 -3.800 -9.173 1.00 83.94 90 ILE A C 1
ATOM 727 O O . ILE A 1 90 ? -7.941 -3.366 -8.217 1.00 83.94 90 ILE A O 1
ATOM 731 N N . PRO A 1 91 ? -7.709 -4.870 -9.877 1.00 84.44 91 PRO A N 1
ATOM 732 C CA . PRO A 1 91 ? -8.938 -5.573 -9.543 1.00 84.44 91 PRO A CA 1
ATOM 733 C C . PRO A 1 91 ? -8.835 -6.188 -8.146 1.00 84.44 91 PRO A C 1
ATOM 735 O O . PRO A 1 91 ? -7.829 -6.800 -7.783 1.00 84.44 91 PRO A O 1
ATOM 738 N N . LYS A 1 92 ? -9.904 -6.039 -7.361 1.00 84.38 92 LYS A N 1
ATOM 739 C CA . LYS A 1 92 ? -9.982 -6.624 -6.021 1.00 84.38 92 LYS A CA 1
ATOM 740 C C . LYS A 1 92 ? -9.956 -8.146 -6.131 1.00 84.38 92 LYS A C 1
ATOM 742 O O . LYS A 1 92 ? -10.700 -8.730 -6.916 1.00 84.38 92 LYS A O 1
ATOM 747 N N . SER A 1 93 ? -9.120 -8.777 -5.316 1.00 83.00 93 SER A N 1
ATOM 748 C CA . SER A 1 93 ? -9.030 -10.228 -5.204 1.00 83.00 93 SER A CA 1
ATOM 749 C C . SER A 1 93 ? -9.461 -10.657 -3.808 1.00 83.00 93 SER A C 1
ATOM 751 O O . SER A 1 93 ? -8.984 -10.109 -2.818 1.00 83.00 93 SER A O 1
ATOM 753 N N . ASN A 1 94 ? -10.336 -11.660 -3.738 1.00 83.75 94 ASN A N 1
ATOM 754 C CA . ASN A 1 94 ? -10.679 -12.346 -2.487 1.00 83.75 94 ASN A CA 1
ATOM 755 C C . ASN A 1 94 ? -9.810 -13.594 -2.262 1.00 83.75 94 ASN A C 1
ATOM 757 O O . ASN A 1 94 ? -10.085 -14.394 -1.370 1.00 83.75 94 ASN A O 1
ATOM 761 N N . SER A 1 95 ? -8.791 -13.797 -3.101 1.00 83.62 95 SER A N 1
ATOM 762 C CA . SER A 1 95 ? -7.881 -14.928 -2.973 1.00 83.62 95 SER A CA 1
ATOM 763 C C . SER A 1 95 ? -6.955 -14.736 -1.778 1.00 83.62 95 SER A C 1
ATOM 765 O O . SER A 1 95 ? -6.342 -13.684 -1.618 1.00 83.62 95 SER A O 1
ATOM 767 N N . LEU A 1 96 ? -6.816 -15.791 -0.980 1.00 83.88 96 LEU A N 1
ATOM 768 C CA . LEU A 1 96 ? -5.811 -15.894 0.081 1.00 83.88 96 LEU A CA 1
ATOM 769 C C . LEU A 1 96 ? -4.534 -16.603 -0.406 1.00 83.88 96 LEU A C 1
ATOM 771 O O . LEU A 1 96 ? -3.578 -16.758 0.351 1.00 83.88 96 LEU A O 1
ATOM 775 N N . VAL A 1 97 ? -4.513 -17.049 -1.667 1.00 84.38 97 VAL A N 1
ATOM 776 C CA . VAL A 1 97 ? -3.365 -17.741 -2.264 1.00 84.38 97 VAL A CA 1
ATOM 777 C C . VAL A 1 97 ? -2.188 -16.773 -2.372 1.00 84.38 97 VAL A C 1
ATOM 779 O O . VAL A 1 97 ? -2.319 -15.695 -2.947 1.00 84.38 97 VAL A O 1
ATOM 782 N N . GLY A 1 98 ? -1.033 -17.178 -1.840 1.00 81.12 98 GLY A N 1
ATOM 783 C CA . GLY A 1 98 ? 0.195 -16.377 -1.845 1.00 81.12 98 GLY A CA 1
ATOM 784 C C . GLY A 1 98 ? 0.348 -15.430 -0.651 1.00 81.12 98 GLY A C 1
ATOM 785 O O . GLY A 1 98 ? 1.347 -14.714 -0.583 1.00 81.12 98 GLY A O 1
ATOM 786 N N . LEU A 1 99 ? -0.602 -15.423 0.293 1.00 87.56 99 LEU A N 1
ATOM 787 C CA . LEU A 1 99 ? -0.423 -14.749 1.578 1.00 87.56 99 LEU A CA 1
ATOM 788 C C . LEU A 1 99 ? 0.355 -15.645 2.556 1.00 87.56 99 LEU A C 1
ATOM 790 O O . LEU A 1 99 ? 0.108 -16.853 2.581 1.00 87.56 99 LEU A O 1
ATOM 794 N N . PRO A 1 100 ? 1.245 -15.076 3.393 1.00 89.44 100 PRO A N 1
ATOM 795 C CA . PRO A 1 100 ? 1.974 -15.843 4.393 1.00 89.44 100 PRO A CA 1
ATOM 796 C C . PRO A 1 100 ? 1.042 -16.571 5.357 1.00 89.44 100 PRO A C 1
ATOM 798 O O . PRO A 1 100 ? 0.084 -15.980 5.866 1.00 89.44 100 PRO A O 1
ATOM 801 N N . LYS A 1 101 ? 1.371 -17.819 5.699 1.00 89.44 101 LYS A N 1
ATOM 802 C CA . LYS A 1 101 ? 0.585 -18.624 6.643 1.00 89.44 101 LYS A CA 1
ATOM 803 C C . LYS A 1 101 ? 0.378 -17.906 7.980 1.00 89.44 101 LYS A C 1
ATOM 805 O O . LYS A 1 101 ? -0.730 -17.894 8.508 1.00 89.44 101 LYS A O 1
ATOM 810 N N . TYR A 1 102 ? 1.417 -17.238 8.480 1.00 90.06 102 TYR A N 1
ATOM 811 C CA . TYR A 1 102 ? 1.356 -16.487 9.736 1.00 90.06 102 TYR A CA 1
ATOM 812 C C . TYR A 1 102 ? 0.295 -15.375 9.720 1.00 90.06 102 TYR A C 1
ATOM 814 O O . TYR A 1 102 ? -0.362 -15.135 10.731 1.00 90.06 102 TYR A O 1
ATOM 822 N N . LEU A 1 103 ? 0.100 -14.714 8.574 1.00 90.69 103 LEU A N 1
ATOM 823 C CA . LEU A 1 103 ? -0.916 -13.673 8.412 1.00 90.69 103 LEU A CA 1
ATOM 824 C C . LEU A 1 103 ? -2.326 -14.274 8.493 1.00 90.69 103 LEU A C 1
ATOM 826 O O . LEU A 1 103 ? -3.200 -13.691 9.129 1.00 90.69 103 LEU A O 1
ATOM 830 N N . LEU A 1 104 ? -2.530 -15.456 7.902 1.00 90.81 104 LEU A N 1
ATOM 831 C CA . LEU A 1 104 ? -3.813 -16.165 7.923 1.00 90.81 104 LEU A CA 1
ATOM 832 C C . LEU A 1 104 ? -4.172 -16.685 9.322 1.00 90.81 104 LEU A C 1
ATOM 834 O O . LEU A 1 104 ? -5.323 -16.580 9.737 1.00 90.81 104 LEU A O 1
ATOM 838 N N . GLU A 1 105 ? -3.193 -17.216 10.057 1.00 93.31 105 GLU A N 1
ATOM 839 C CA . GLU A 1 105 ? -3.385 -17.731 11.422 1.00 93.31 105 GLU A CA 1
ATOM 840 C C . GLU A 1 105 ? -3.604 -16.621 12.465 1.00 93.31 105 GLU A C 1
ATOM 842 O O . GLU A 1 105 ? -4.136 -16.893 13.537 1.00 93.31 105 GLU A O 1
ATOM 847 N N . ASN A 1 106 ? -3.219 -15.377 12.156 1.00 94.00 106 ASN A N 1
ATOM 848 C CA . ASN A 1 106 ? -3.336 -14.209 13.040 1.00 94.00 106 ASN A CA 1
ATOM 849 C C . ASN A 1 106 ? -4.225 -13.119 12.410 1.00 94.00 106 ASN A C 1
ATOM 851 O O . ASN A 1 106 ? -3.851 -11.940 12.348 1.00 94.00 106 ASN A O 1
ATOM 855 N N . ASN A 1 107 ? -5.387 -13.513 11.885 1.00 92.12 107 ASN A N 1
ATOM 856 C CA . ASN A 1 107 ? -6.297 -12.610 11.173 1.00 92.12 107 ASN A CA 1
ATOM 857 C C . ASN A 1 107 ? -6.810 -11.438 12.032 1.00 92.12 107 ASN A C 1
ATOM 859 O O . ASN A 1 107 ? -7.106 -10.370 11.504 1.00 92.12 107 ASN A O 1
ATOM 863 N N . ASP A 1 108 ? -6.868 -11.623 13.346 1.00 93.44 108 ASP A N 1
ATOM 864 C CA . ASP A 1 108 ? -7.239 -10.651 14.368 1.00 93.44 108 ASP A CA 1
ATOM 865 C C . ASP A 1 108 ? -6.222 -9.507 14.463 1.00 93.44 108 ASP A C 1
ATOM 867 O O . ASP A 1 108 ? -6.581 -8.354 14.706 1.00 93.44 108 ASP A O 1
ATOM 871 N N . LYS A 1 109 ? -4.944 -9.808 14.208 1.00 93.44 109 LYS A N 1
ATOM 872 C CA . LYS A 1 109 ? -3.844 -8.834 14.233 1.00 93.44 109 LYS A CA 1
ATOM 873 C C . LYS A 1 109 ? -3.649 -8.125 12.904 1.00 93.44 109 LYS A C 1
ATOM 875 O O . LYS A 1 109 ? -3.160 -6.995 12.890 1.00 93.44 109 LYS A O 1
ATOM 880 N N . PHE A 1 110 ? -4.002 -8.764 11.794 1.00 93.06 110 PHE A N 1
ATOM 881 C CA . PHE A 1 110 ? -3.792 -8.211 10.455 1.00 93.06 110 PHE A CA 1
ATOM 882 C C . PHE A 1 110 ? -5.073 -8.130 9.615 1.00 93.06 110 PHE A C 1
ATOM 884 O O . PHE A 1 110 ? -5.016 -8.393 8.410 1.00 93.06 110 PHE A O 1
ATOM 891 N N . PRO A 1 111 ? -6.227 -7.718 10.185 1.00 92.50 111 PRO A N 1
ATOM 892 C CA . PRO A 1 111 ? -7.477 -7.683 9.431 1.00 92.50 111 PRO A CA 1
ATOM 893 C C . PRO A 1 111 ? -7.368 -6.717 8.248 1.00 92.50 111 PRO A C 1
ATOM 895 O O . PRO A 1 111 ? -7.927 -6.964 7.187 1.00 92.50 111 PRO A O 1
ATOM 898 N N . PHE A 1 112 ? -6.555 -5.667 8.398 1.00 93.12 112 PHE A N 1
ATOM 899 C CA . PHE A 1 112 ? -6.303 -4.635 7.401 1.00 93.12 112 PHE A CA 1
ATOM 900 C C . PHE A 1 112 ? -5.526 -5.124 6.152 1.00 93.12 112 PHE A C 1
ATOM 902 O O . PHE A 1 112 ? -5.417 -4.405 5.156 1.00 93.12 112 PHE A O 1
ATOM 909 N N . LEU A 1 113 ? -4.963 -6.336 6.184 1.00 92.06 113 LEU A N 1
ATOM 910 C CA . LEU A 1 113 ? -4.272 -6.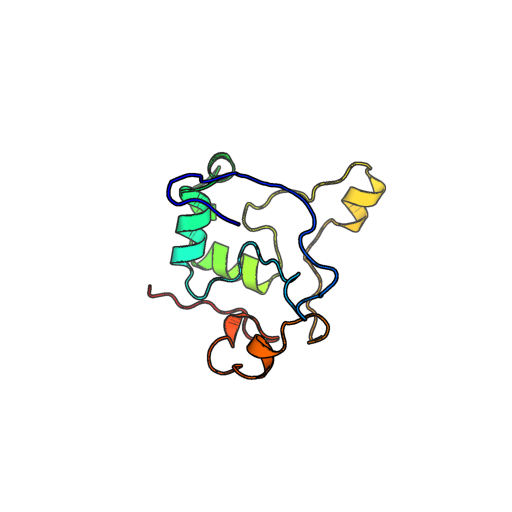959 5.045 1.00 92.06 113 LEU A CA 1
ATOM 911 C C . LEU A 1 113 ? -5.104 -8.042 4.357 1.00 92.06 113 LEU A C 1
ATOM 913 O O . LEU A 1 113 ? -4.688 -8.570 3.326 1.00 92.06 113 LEU A O 1
ATOM 917 N N . LEU A 1 114 ? -6.263 -8.376 4.919 1.00 91.69 114 LEU A N 1
ATOM 918 C CA . LEU A 1 114 ? -7.133 -9.432 4.425 1.00 91.69 114 LEU A CA 1
ATOM 919 C C . LEU A 1 114 ? -8.266 -8.867 3.556 1.00 91.69 114 LEU A C 1
ATOM 921 O O . LEU A 1 114 ? -8.618 -7.687 3.675 1.00 91.69 114 LEU A O 1
ATOM 925 N N . PRO A 1 115 ? -8.867 -9.694 2.678 1.00 88.44 115 PRO A N 1
ATOM 926 C CA . PRO A 1 115 ? -10.020 -9.286 1.883 1.00 88.44 115 PRO A CA 1
ATOM 927 C C . PRO A 1 115 ? -11.126 -8.663 2.747 1.00 88.44 115 PRO A C 1
ATOM 929 O O . PRO A 1 115 ? -11.543 -9.233 3.751 1.00 88.44 115 PRO A O 1
ATOM 932 N N . GLY A 1 116 ? -11.589 -7.474 2.353 1.00 86.56 116 GLY A N 1
ATOM 933 C CA . GLY A 1 116 ? -12.587 -6.689 3.093 1.00 86.56 116 GLY A CA 1
ATOM 934 C C . GLY A 1 116 ? -12.010 -5.688 4.104 1.00 86.56 116 GLY A C 1
ATOM 935 O O . GLY A 1 116 ? -12.687 -4.721 4.441 1.00 86.56 116 GLY A O 1
ATOM 936 N N . GLY A 1 117 ? -10.752 -5.833 4.525 1.00 90.56 117 GLY A N 1
ATOM 937 C CA . GLY A 1 117 ? -10.100 -4.943 5.490 1.00 90.56 117 GLY A CA 1
ATOM 938 C C . GLY A 1 117 ? -9.343 -3.778 4.856 1.00 90.56 117 GLY A C 1
ATOM 939 O O . GLY A 1 117 ? -8.153 -3.614 5.093 1.00 90.56 117 GLY A O 1
ATOM 940 N N . CYS A 1 118 ? -9.976 -2.953 4.022 1.00 92.06 118 CYS A N 1
ATOM 941 C CA . CYS A 1 118 ? -9.251 -1.843 3.382 1.00 92.06 118 CYS A CA 1
ATOM 942 C C . CYS A 1 118 ? -9.090 -0.599 4.273 1.00 92.06 118 CYS A C 1
ATOM 944 O O . CYS A 1 118 ? -8.226 0.235 4.007 1.00 92.06 118 CYS A O 1
ATOM 946 N N . ILE A 1 119 ? -9.884 -0.485 5.341 1.00 95.19 119 ILE A N 1
ATOM 947 C CA . ILE A 1 119 ? -9.838 0.648 6.269 1.00 95.19 119 ILE A CA 1
ATOM 948 C C . ILE A 1 119 ? -8.568 0.583 7.121 1.00 95.19 119 ILE A C 1
ATOM 950 O O . ILE A 1 119 ? -8.126 -0.494 7.531 1.00 95.19 119 ILE A O 1
ATOM 954 N N . ARG A 1 120 ? -7.951 1.741 7.330 1.00 95.50 120 ARG A N 1
ATOM 955 C CA . ARG A 1 120 ? -6.763 1.954 8.150 1.00 95.50 120 ARG A CA 1
ATOM 956 C C . ARG A 1 120 ? -7.137 2.751 9.383 1.00 95.50 120 ARG A C 1
ATOM 958 O O . ARG A 1 120 ? -8.080 3.537 9.382 1.00 95.50 120 ARG A O 1
ATOM 965 N N . GLU A 1 121 ? -6.395 2.510 10.448 1.00 94.06 121 GLU A N 1
ATOM 966 C CA . GLU A 1 121 ? -6.625 3.171 11.723 1.00 94.06 121 GLU A CA 1
ATOM 967 C C . GLU A 1 121 ? -6.049 4.598 11.681 1.00 94.06 121 GLU A C 1
ATOM 969 O O . GLU A 1 121 ? -4.984 4.843 11.104 1.00 94.06 121 GLU A O 1
ATOM 974 N N . SER A 1 122 ? -6.756 5.552 12.291 1.00 79.44 122 SER A N 1
ATOM 975 C CA . SER A 1 122 ? -6.373 6.974 12.289 1.00 79.44 122 SER A CA 1
ATOM 976 C C . SER A 1 122 ? -5.399 7.365 13.409 1.00 79.44 122 SER A C 1
ATOM 978 O O . SER A 1 122 ? -4.994 8.520 13.467 1.00 79.44 122 SER A O 1
ATOM 980 N N . GLY A 1 123 ? -5.039 6.451 14.316 1.00 65.44 123 GLY A N 1
ATOM 981 C CA . GLY A 1 123 ? -4.204 6.762 15.481 1.00 65.44 123 GLY A CA 1
ATOM 982 C C . GLY A 1 123 ? -2.962 5.891 15.548 1.00 65.44 123 GLY A C 1
ATOM 983 O O . GLY A 1 123 ? -3.105 4.692 15.737 1.00 65.44 123 GLY A O 1
ATOM 984 N N . GLY A 1 124 ? -1.780 6.496 15.435 1.00 50.28 124 GLY A N 1
ATOM 985 C CA . GLY A 1 124 ? -0.481 5.870 15.696 1.00 50.28 124 GLY A CA 1
ATOM 986 C C . GLY A 1 124 ? 0.339 6.730 16.641 1.00 50.28 124 GLY A C 1
ATOM 987 O O . GLY A 1 124 ? 0.259 7.971 16.488 1.00 50.28 124 GLY A O 1
#

Foldseek 3Di:
DDDPPDDDDDDDDDDPDDDPLPPDDDDDQDQELVVVLCSCCPDPPVVLCPDCVLSDSVLQLVCLVQQHDSSNDQDDDPDPVVSVVRPGHDDDDQDPPSPGPVCVVPCVVRVCVHRPNSDHDHDD

Organism: NCBI:txid60492